Protein AF-A0A960EHT9-F1 (afdb_monomer)

Secondary structure (DSSP, 8-state):
-EEEEEEESS---HHHHHHHHHHHHGGGGTSTTEEEEEEEEEE---TT-SS-EEEEEEEEETTEEEEEEEE-

Nearest PDB structures (foldseek):
  8wif-assembly1_w  TM=8.601E-01  e=3.642E-06  Mycolicibacterium smegmatis MC2 155
  8wi9-assembly1_w  TM=8.624E-01  e=4.722E-06  Mycolicibacterium smegmatis MC2 155
  6gzz-assembly1_V4  TM=7.918E-01  e=4.580E-05  Thermus thermophilus HB8
  8uu7-assembly1_w  TM=7.325E-01  e=1.065E-04  Listeria innocua
  6qbz-assembly1_A  TM=6.173E-01  e=3.009E-04  Staphylococcus aureus

Foldseek 3Di:
DDEAEEEDPDDDPVVNVVVRCVVVVCVCVPDPFFDYKYWYWYFAPDPVDPQGIKIWMWTDGPNDIDIDIDTD

Solvent-accessible surface area (backbone atoms only — not comparable to full-atom values): 4163 Å² total; per-residue (Å²): 105,49,73,47,80,48,57,51,98,55,86,75,55,66,70,57,49,52,49,47,47,54,59,58,57,55,49,58,80,80,41,81,62,43,52,38,33,42,38,40,39,36,65,56,86,56,88,88,47,87,53,29,42,33,46,35,39,41,39,36,34,89,94,42,79,49,77,52,76,49,69,77

Radius of gyration: 13.21 Å; Cα contacts (8 Å, |Δi|>4): 124; chains: 1; bounding box: 33×23×33 Å

Structure (mmCIF, N/CA/C/O backbone):
data_AF-A0A960EHT9-F1
#
_entry.id   AF-A0A960EHT9-F1
#
loop_
_atom_site.group_PDB
_atom_site.id
_atom_site.type_symbol
_atom_site.label_atom_id
_atom_site.label_alt_id
_atom_site.label_comp_id
_atom_site.label_asym_id
_atom_site.label_entity_id
_atom_site.label_seq_id
_atom_site.pdbx_PDB_ins_code
_atom_site.Cartn_x
_atom_site.Cartn_y
_atom_site.Cartn_z
_atom_site.occupancy
_atom_site.B_iso_or_equiv
_atom_site.auth_seq_id
_atom_site.auth_comp_id
_atom_site.auth_asym_id
_atom_site.auth_atom_id
_atom_site.pdbx_PDB_model_num
ATOM 1 N N . MET A 1 1 ? -10.241 5.004 8.209 1.00 85.38 1 MET A N 1
ATOM 2 C CA . MET A 1 1 ? -9.142 4.213 7.634 1.00 85.38 1 MET A CA 1
ATOM 3 C C . MET A 1 1 ? -7.983 5.120 7.258 1.00 85.38 1 MET A C 1
ATOM 5 O O . MET A 1 1 ? -8.167 6.045 6.472 1.00 85.38 1 MET A O 1
ATOM 9 N N . GLN A 1 2 ? -6.816 4.861 7.835 1.00 89.88 2 GLN A N 1
ATOM 10 C CA . GLN A 1 2 ? -5.551 5.487 7.462 1.00 89.88 2 GLN A CA 1
ATOM 11 C C . GLN A 1 2 ? -4.880 4.645 6.371 1.00 89.88 2 GLN A C 1
ATOM 13 O O . GLN A 1 2 ? -4.730 3.440 6.555 1.00 89.88 2 GLN A O 1
ATOM 18 N N . VAL A 1 3 ? -4.495 5.263 5.250 1.00 93.31 3 VAL A N 1
ATOM 19 C CA . VAL A 1 3 ? -3.815 4.571 4.144 1.00 93.31 3 VAL A CA 1
ATOM 20 C C . VAL A 1 3 ? -2.373 5.050 4.061 1.00 93.31 3 VAL A C 1
ATOM 22 O O . VAL A 1 3 ? -2.127 6.246 3.922 1.00 93.31 3 VAL A O 1
ATOM 25 N N . THR A 1 4 ? -1.430 4.118 4.126 1.00 94.50 4 THR A N 1
ATOM 26 C CA . THR A 1 4 ? -0.005 4.376 3.908 1.00 94.50 4 THR A CA 1
ATOM 27 C C . THR A 1 4 ? 0.403 3.783 2.571 1.00 94.50 4 THR A C 1
ATOM 29 O O . THR A 1 4 ? 0.169 2.603 2.318 1.00 94.50 4 THR A O 1
ATOM 32 N N . VAL A 1 5 ? 1.038 4.584 1.717 1.00 93.81 5 VAL A N 1
ATOM 33 C CA . VAL A 1 5 ? 1.567 4.120 0.430 1.00 93.81 5 VAL A CA 1
ATOM 34 C C . VAL A 1 5 ? 3.088 4.126 0.482 1.00 93.81 5 VAL A C 1
ATOM 36 O O . VAL A 1 5 ? 3.706 5.175 0.668 1.00 93.81 5 VAL A O 1
ATOM 39 N N . SER A 1 6 ? 3.693 2.957 0.302 1.00 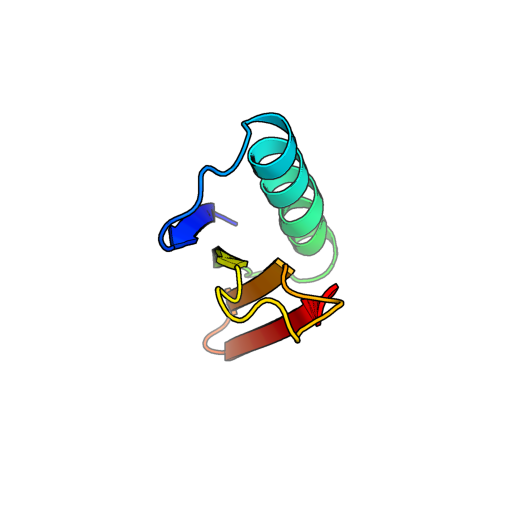92.50 6 SER A N 1
ATOM 40 C CA . SER A 1 6 ? 5.138 2.752 0.320 1.00 92.50 6 SER A CA 1
ATOM 41 C C . SER A 1 6 ? 5.624 2.100 -0.977 1.00 92.50 6 SER A C 1
ATOM 43 O O . SER A 1 6 ? 4.870 1.472 -1.723 1.00 92.50 6 SER A O 1
ATOM 45 N N . ALA A 1 7 ? 6.910 2.280 -1.268 1.00 88.06 7 ALA A N 1
ATOM 46 C CA . ALA A 1 7 ? 7.549 1.783 -2.477 1.00 88.06 7 ALA A CA 1
ATOM 47 C C . ALA A 1 7 ? 8.894 1.147 -2.131 1.00 88.06 7 ALA A C 1
ATOM 49 O O . ALA A 1 7 ? 9.645 1.694 -1.318 1.00 88.06 7 ALA A O 1
ATOM 50 N N . ARG A 1 8 ? 9.239 0.019 -2.758 1.00 84.06 8 ARG A N 1
ATOM 51 C CA . ARG A 1 8 ? 10.567 -0.591 -2.614 1.00 84.06 8 ARG A CA 1
ATOM 52 C C . ARG A 1 8 ? 11.378 -0.440 -3.884 1.00 84.06 8 ARG A C 1
ATOM 54 O O . ARG A 1 8 ? 11.109 -1.098 -4.883 1.00 84.06 8 ARG A O 1
ATOM 61 N N . HIS A 1 9 ? 12.440 0.359 -3.784 1.00 76.94 9 HIS A N 1
ATOM 62 C CA . HIS A 1 9 ? 13.429 0.560 -4.849 1.00 76.94 9 HIS A CA 1
ATOM 63 C C . HIS A 1 9 ? 12.802 1.027 -6.177 1.00 76.94 9 HIS A C 1
ATOM 65 O O . HIS A 1 9 ? 13.360 0.764 -7.239 1.00 76.94 9 HIS A O 1
ATOM 71 N N . THR A 1 10 ? 11.649 1.693 -6.096 1.00 73.50 10 THR A N 1
ATOM 72 C CA . THR A 1 10 ? 10.916 2.273 -7.218 1.00 73.50 10 THR A CA 1
ATOM 73 C C . THR A 1 10 ? 10.314 3.605 -6.783 1.00 73.50 10 THR A C 1
ATOM 75 O O . THR A 1 10 ? 10.073 3.817 -5.589 1.00 73.50 10 THR A O 1
ATOM 78 N N . GLU A 1 11 ? 10.100 4.504 -7.734 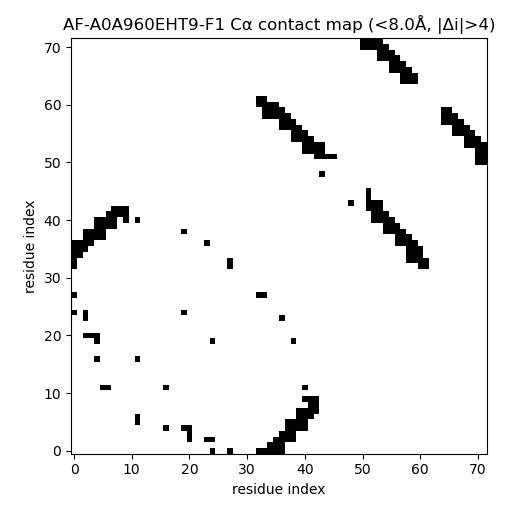1.00 79.19 11 GLU A N 1
ATOM 79 C CA . GLU A 1 11 ? 9.354 5.735 -7.504 1.00 79.19 11 GLU A CA 1
ATOM 80 C C . GLU A 1 11 ? 7.873 5.457 -7.745 1.00 79.19 11 GLU A C 1
ATOM 82 O O . GLU A 1 11 ? 7.481 4.962 -8.799 1.00 79.19 11 GLU A O 1
ATOM 87 N N . VAL A 1 12 ? 7.039 5.769 -6.754 1.00 81.44 12 VAL A N 1
ATOM 88 C CA . VAL A 1 12 ? 5.586 5.755 -6.929 1.00 81.44 12 VAL A CA 1
ATOM 89 C C . VAL A 1 12 ? 5.177 7.144 -7.396 1.00 81.44 12 VAL A C 1
ATOM 91 O O . VAL A 1 12 ? 5.267 8.080 -6.595 1.00 81.44 12 VAL A O 1
ATOM 94 N N . PRO A 1 13 ? 4.746 7.310 -8.659 1.00 87.38 13 PRO A N 1
ATOM 95 C CA . PRO A 1 13 ? 4.286 8.606 -9.121 1.00 87.38 13 PRO A CA 1
ATOM 96 C C . PRO A 1 13 ? 3.030 9.026 -8.345 1.00 87.38 13 PRO A C 1
ATOM 98 O O . PRO A 1 13 ? 2.220 8.192 -7.929 1.00 87.38 13 PRO A O 1
ATOM 101 N N . ASP A 1 14 ? 2.871 10.332 -8.124 1.00 89.00 14 ASP A N 1
ATOM 102 C CA . ASP A 1 14 ? 1.850 10.859 -7.209 1.00 89.00 14 ASP A CA 1
ATOM 103 C C . ASP A 1 14 ? 0.422 10.475 -7.619 1.00 89.00 14 ASP A C 1
ATOM 105 O O . ASP A 1 14 ? -0.427 10.226 -6.766 1.00 89.00 14 ASP A O 1
ATOM 109 N N . ASN A 1 15 ? 0.158 10.334 -8.920 1.00 91.44 15 ASN A N 1
ATOM 110 C CA . ASN A 1 15 ? -1.129 9.855 -9.423 1.00 91.44 15 ASN A CA 1
ATOM 111 C C . ASN A 1 15 ? -1.465 8.438 -8.928 1.00 91.44 15 ASN A C 1
ATOM 113 O O . ASN A 1 15 ? -2.621 8.147 -8.625 1.00 91.44 15 ASN A O 1
ATOM 117 N N . LEU A 1 16 ? -0.467 7.559 -8.830 1.00 90.69 16 LEU A N 1
ATOM 118 C CA . LEU A 1 16 ? -0.629 6.190 -8.358 1.00 90.69 16 LEU A CA 1
ATOM 119 C C . LEU A 1 16 ? -0.880 6.166 -6.845 1.00 90.69 16 LEU A C 1
ATOM 121 O O . LEU A 1 16 ? -1.716 5.391 -6.384 1.00 90.69 16 LEU A O 1
ATOM 125 N N . ARG A 1 17 ? -0.226 7.063 -6.090 1.00 91.31 17 ARG A N 1
ATOM 126 C CA . ARG A 1 17 ? -0.499 7.270 -4.658 1.00 91.31 17 ARG A CA 1
ATOM 127 C C . ARG A 1 17 ? -1.946 7.708 -4.436 1.00 91.31 17 ARG A C 1
ATOM 129 O O . ARG A 1 17 ? -2.664 7.040 -3.698 1.00 91.31 17 ARG A O 1
ATOM 136 N N . VAL A 1 18 ? -2.392 8.751 -5.140 1.00 94.38 18 VAL A N 1
ATOM 137 C CA . VAL A 1 18 ? -3.778 9.246 -5.060 1.00 94.38 18 VAL A CA 1
ATOM 138 C C . VAL A 1 18 ? -4.770 8.143 -5.437 1.00 94.38 18 VAL A C 1
ATOM 140 O O . VAL A 1 18 ? -5.735 7.901 -4.717 1.00 94.38 18 VAL A O 1
ATOM 143 N N . MET A 1 19 ? -4.511 7.400 -6.518 1.00 94.69 19 MET A N 1
ATOM 144 C CA . MET A 1 19 ? -5.371 6.281 -6.910 1.00 94.69 19 MET A CA 1
ATOM 145 C C . MET A 1 19 ? -5.427 5.168 -5.860 1.00 94.69 19 MET A C 1
ATOM 147 O O . MET A 1 19 ? -6.495 4.584 -5.660 1.00 94.69 19 MET A O 1
ATOM 151 N N . ALA A 1 20 ? -4.305 4.839 -5.219 1.00 94.19 20 ALA A N 1
ATOM 152 C CA . ALA A 1 20 ? -4.262 3.839 -4.158 1.00 94.19 20 ALA A CA 1
ATOM 153 C C . ALA A 1 20 ? -5.082 4.298 -2.945 1.00 94.19 20 ALA A C 1
ATOM 155 O O . ALA A 1 20 ? -5.952 3.559 -2.483 1.00 94.19 20 ALA A O 1
ATOM 156 N N . GLU A 1 21 ? -4.879 5.535 -2.491 1.00 94.31 21 GLU A N 1
ATOM 157 C CA . GLU A 1 21 ? -5.630 6.136 -1.385 1.00 94.31 21 GLU A CA 1
ATOM 158 C C . GLU A 1 21 ? -7.135 6.171 -1.669 1.00 94.31 21 GLU A C 1
ATOM 160 O O . GLU A 1 21 ? -7.930 5.752 -0.829 1.00 94.31 21 GLU A O 1
ATOM 165 N N . GLU A 1 22 ? -7.550 6.575 -2.872 1.00 95.31 22 GLU A N 1
ATOM 166 C CA . GLU A 1 22 ? -8.963 6.595 -3.256 1.00 95.31 22 GLU A CA 1
ATOM 167 C C . GLU A 1 22 ? -9.577 5.193 -3.332 1.00 95.31 22 GLU A C 1
ATOM 169 O O . GLU A 1 22 ? -10.701 4.973 -2.866 1.00 95.31 22 GLU A O 1
ATOM 174 N N . LYS A 1 23 ? -8.882 4.235 -3.960 1.00 94.50 23 LYS A N 1
ATOM 175 C CA . LYS A 1 23 ? -9.402 2.872 -4.153 1.00 94.50 23 LYS A CA 1
ATOM 176 C C . LYS A 1 23 ? -9.502 2.126 -2.833 1.00 94.50 23 LYS A C 1
ATOM 178 O O . LYS A 1 23 ? -10.551 1.545 -2.562 1.00 94.50 23 LYS A O 1
ATOM 183 N N . ILE A 1 24 ? -8.454 2.169 -2.014 1.00 94.75 24 ILE A N 1
ATOM 184 C CA . ILE A 1 24 ? -8.463 1.538 -0.695 1.00 94.75 24 ILE A CA 1
ATOM 185 C C . ILE A 1 24 ? -9.435 2.290 0.213 1.00 94.75 24 ILE A C 1
ATOM 187 O O . ILE A 1 24 ? -10.272 1.661 0.855 1.00 94.75 24 ILE A O 1
ATOM 191 N N . GLY A 1 25 ? -9.432 3.628 0.170 1.00 92.50 25 GLY A N 1
ATOM 192 C CA . GLY A 1 25 ? -10.367 4.522 0.863 1.00 92.50 25 GLY A CA 1
ATOM 193 C C . GLY A 1 25 ? -11.827 4.082 0.765 1.00 92.50 25 GLY A C 1
ATOM 194 O O . GLY A 1 25 ? -12.546 4.054 1.767 1.00 92.50 25 GLY A O 1
ATOM 195 N N . LYS A 1 26 ? -12.263 3.669 -0.431 1.00 93.88 26 LYS A N 1
ATOM 196 C CA . LYS A 1 26 ? -13.637 3.211 -0.698 1.00 93.88 26 LYS A CA 1
ATOM 197 C C . LYS A 1 26 ? -14.049 1.965 0.090 1.00 93.88 26 LYS A C 1
ATOM 199 O O . LYS A 1 26 ? -15.248 1.796 0.301 1.00 93.88 26 LYS A O 1
ATOM 204 N N . LEU A 1 27 ? -13.115 1.129 0.546 1.00 91.50 27 LEU A N 1
ATOM 205 C CA . LEU 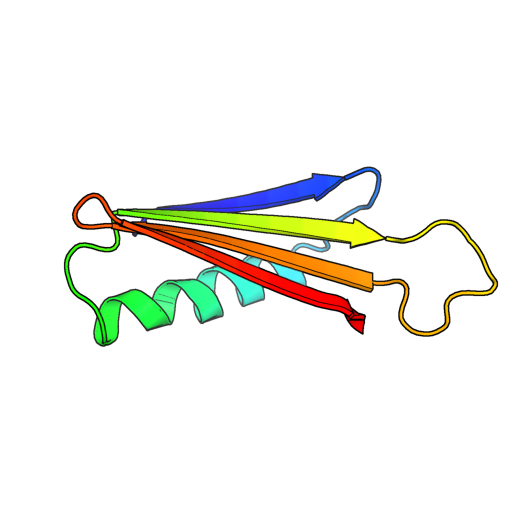A 1 27 ? -13.426 -0.087 1.310 1.00 91.50 27 LEU A CA 1
ATOM 206 C C . LEU A 1 27 ? -14.085 0.221 2.659 1.00 91.50 27 LEU A C 1
ATOM 208 O O . LEU A 1 27 ? -14.942 -0.540 3.102 1.00 91.50 27 LEU A O 1
ATOM 212 N N . SER A 1 28 ? -13.783 1.385 3.244 1.00 88.00 28 SER A N 1
ATOM 213 C CA . SER A 1 28 ? -14.422 1.868 4.480 1.00 88.00 28 SER A CA 1
ATOM 214 C C . SER A 1 28 ? -15.946 2.022 4.380 1.00 88.00 28 SER A C 1
ATOM 216 O O . SER A 1 28 ? -16.620 2.118 5.399 1.00 88.00 28 SER A O 1
ATOM 218 N N . ARG A 1 29 ? -16.509 2.033 3.163 1.00 90.81 29 ARG A N 1
ATOM 219 C CA . ARG A 1 29 ? -17.962 2.078 2.927 1.00 90.81 29 AR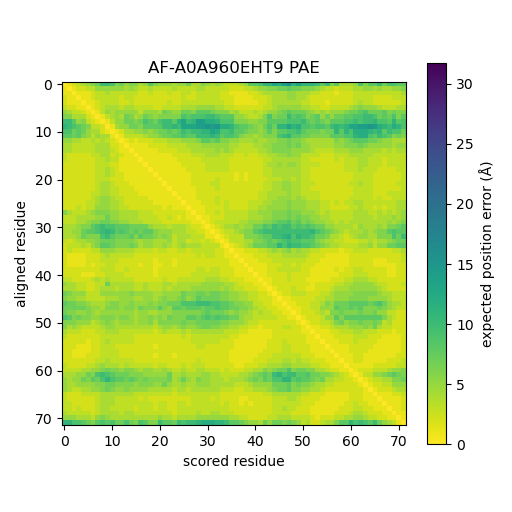G A CA 1
ATOM 220 C C . ARG A 1 29 ? -18.646 0.723 3.095 1.00 90.81 29 ARG A C 1
ATOM 222 O O . ARG A 1 29 ? -19.865 0.686 3.203 1.00 90.81 29 ARG A O 1
ATOM 229 N N . PHE A 1 30 ? -17.889 -0.370 3.028 1.00 89.44 30 PHE A N 1
ATOM 230 C CA . PHE A 1 30 ? -18.428 -1.733 3.010 1.00 89.44 30 PHE A CA 1
ATOM 231 C C . PHE A 1 30 ? -18.118 -2.508 4.285 1.00 89.44 30 PHE A C 1
ATOM 233 O O . PHE A 1 30 ? -18.860 -3.419 4.637 1.00 89.44 30 PHE A O 1
ATOM 240 N N . VAL A 1 31 ? -17.018 -2.164 4.952 1.00 85.31 31 VAL A N 1
ATOM 241 C CA . VAL A 1 31 ? -16.560 -2.828 6.168 1.00 85.31 31 VAL A CA 1
ATOM 242 C C . VAL A 1 31 ? -16.265 -1.747 7.197 1.00 85.31 31 VAL A C 1
ATOM 244 O O . VAL A 1 31 ? -15.368 -0.921 7.009 1.00 85.31 31 VAL A O 1
ATOM 247 N N . GLU A 1 32 ? -17.061 -1.727 8.262 1.00 85.25 32 GLU A N 1
ATOM 248 C CA . GLU A 1 32 ? -16.791 -0.887 9.427 1.00 85.25 32 GLU A CA 1
ATOM 249 C C . GLU A 1 32 ? -15.527 -1.381 10.154 1.00 85.25 32 GLU A C 1
ATOM 251 O O . GLU A 1 32 ? -15.089 -2.512 9.956 1.00 85.25 32 GLU A O 1
ATOM 256 N N . GLY A 1 33 ? -14.891 -0.503 10.936 1.00 85.12 33 GLY A N 1
ATOM 257 C CA . GLY A 1 33 ? -13.698 -0.843 11.726 1.00 85.12 33 GLY A CA 1
ATOM 258 C C . GLY A 1 33 ? -12.445 -1.212 10.927 1.00 85.12 33 GLY A C 1
ATOM 259 O O . GLY A 1 33 ? -11.573 -1.900 11.451 1.00 85.12 33 GLY A O 1
ATOM 260 N N . LEU A 1 34 ? -12.336 -0.765 9.669 1.00 88.88 34 LEU A N 1
ATOM 261 C CA . LEU A 1 34 ? -11.061 -0.743 8.948 1.00 88.88 34 LEU A CA 1
ATOM 262 C C . LEU A 1 34 ? -10.206 0.434 9.437 1.00 88.88 34 LEU A C 1
ATOM 264 O O . LEU A 1 34 ? -10.440 1.599 9.078 1.00 88.88 34 LEU A O 1
ATOM 268 N N . ASP A 1 35 ? -9.201 0.118 10.246 1.00 87.00 35 ASP A N 1
ATOM 269 C CA . ASP A 1 35 ? -8.383 1.107 10.942 1.00 87.00 35 ASP A CA 1
ATOM 270 C C . ASP A 1 35 ? -7.188 1.527 10.084 1.00 87.00 35 ASP A C 1
ATOM 272 O O . ASP A 1 35 ? -6.999 2.723 9.817 1.00 87.00 35 ASP A O 1
ATOM 276 N N . HIS A 1 36 ? -6.444 0.543 9.571 1.00 93.56 36 HIS A N 1
ATOM 277 C CA . HIS A 1 36 ? -5.183 0.751 8.868 1.00 93.56 36 HIS A CA 1
ATOM 278 C C . HIS A 1 36 ? -5.107 -0.037 7.558 1.00 93.56 36 HIS A C 1
ATOM 280 O O . HIS A 1 36 ? -5.559 -1.178 7.469 1.00 93.56 36 HIS A O 1
ATOM 286 N N . ALA A 1 37 ? -4.504 0.569 6.539 1.00 95.88 37 ALA A N 1
ATOM 287 C CA . ALA A 1 37 ? -4.143 -0.108 5.307 1.00 95.88 37 ALA A CA 1
ATOM 288 C C . ALA A 1 37 ? -2.759 0.336 4.828 1.00 95.88 37 ALA A C 1
ATOM 290 O O . ALA A 1 37 ? -2.470 1.530 4.746 1.00 95.88 37 ALA A O 1
ATOM 291 N N . GLU A 1 38 ? -1.934 -0.628 4.442 1.00 96.31 38 GLU A N 1
ATOM 292 C CA . GLU A 1 38 ? -0.638 -0.408 3.814 1.00 96.31 38 GLU A CA 1
ATOM 293 C C . GLU A 1 38 ? -0.675 -0.906 2.369 1.00 96.31 38 GLU A C 1
ATOM 295 O O . GLU A 1 38 ? -1.051 -2.049 2.100 1.00 96.31 38 GLU A O 1
ATOM 300 N N . VAL A 1 39 ? -0.274 -0.044 1.439 1.00 96.31 39 VAL A N 1
ATOM 301 C CA . VAL A 1 39 ? -0.102 -0.364 0.022 1.00 96.31 39 VAL A CA 1
ATOM 302 C C . VAL A 1 39 ? 1.381 -0.308 -0.299 1.00 96.31 39 VAL A C 1
ATOM 304 O O . VAL A 1 39 ? 1.999 0.750 -0.186 1.00 96.31 39 VAL A O 1
ATOM 307 N N . HIS A 1 40 ? 1.941 -1.432 -0.730 1.00 95.25 40 HIS A N 1
ATOM 308 C CA . HIS A 1 40 ? 3.345 -1.565 -1.071 1.00 95.25 40 HIS A CA 1
ATOM 309 C C . HIS A 1 40 ? 3.530 -1.853 -2.561 1.00 95.25 40 HIS A C 1
ATOM 311 O O . HIS A 1 40 ? 3.127 -2.905 -3.065 1.00 95.25 40 HIS A O 1
ATOM 317 N N . PHE A 1 41 ? 4.181 -0.922 -3.257 1.00 94.75 41 PHE A N 1
ATOM 318 C CA . PHE A 1 41 ? 4.566 -1.078 -4.656 1.00 94.75 41 PHE A CA 1
ATOM 319 C C . PHE A 1 41 ? 6.017 -1.543 -4.774 1.00 94.75 41 PHE A C 1
ATOM 321 O O . PHE A 1 41 ? 6.927 -0.998 -4.143 1.00 94.75 41 PHE A O 1
ATOM 328 N N . SER A 1 42 ? 6.261 -2.545 -5.611 1.00 93.31 42 SER A N 1
ATOM 329 C CA . SER A 1 42 ? 7.617 -3.005 -5.920 1.00 93.31 42 SER A CA 1
ATOM 330 C C . SER A 1 42 ? 7.710 -3.517 -7.351 1.00 93.31 42 SER A C 1
ATOM 332 O O . SER A 1 42 ? 6.696 -3.790 -7.982 1.00 93.31 42 SER A O 1
ATOM 334 N N . GLU A 1 43 ? 8.930 -3.633 -7.865 1.00 92.94 43 GLU A N 1
ATOM 335 C CA . GLU A 1 43 ? 9.191 -4.129 -9.216 1.00 92.94 43 GLU A CA 1
ATOM 336 C C . GLU A 1 43 ? 10.211 -5.273 -9.170 1.00 92.94 43 GLU A C 1
ATOM 338 O O . GLU A 1 43 ? 11.235 -5.216 -8.473 1.00 92.94 43 GLU A O 1
ATOM 343 N N . HIS A 1 44 ? 9.955 -6.323 -9.940 1.00 92.31 44 HIS A N 1
ATOM 344 C CA . HIS A 1 44 ? 10.914 -7.382 -10.182 1.00 92.31 44 HIS A CA 1
ATOM 345 C C . HIS A 1 44 ? 12.018 -6.916 -11.141 1.00 92.31 44 HIS A C 1
ATOM 347 O O . HIS A 1 44 ? 11.781 -6.604 -12.300 1.00 92.31 44 HIS A O 1
ATOM 353 N N . LYS A 1 45 ? 13.277 -6.967 -10.689 1.00 89.81 45 LYS A N 1
ATOM 354 C CA . LYS A 1 45 ? 14.436 -6.558 -11.507 1.00 89.81 45 LYS A CA 1
ATOM 355 C C . LYS A 1 45 ? 14.836 -7.545 -12.609 1.00 89.81 45 LYS A C 1
ATOM 357 O O . LYS A 1 45 ? 15.707 -7.228 -13.411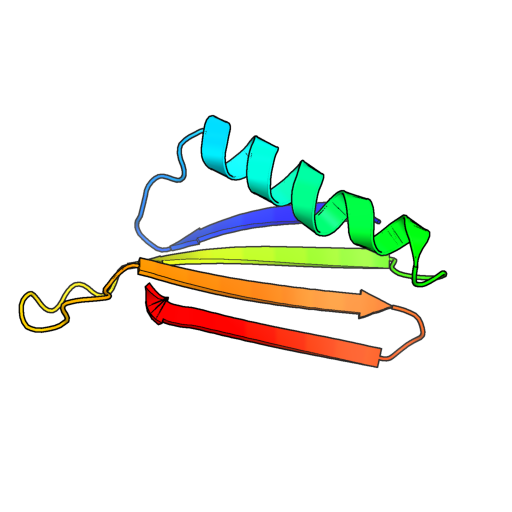 1.00 89.81 45 LYS A O 1
ATOM 362 N N . ASN A 1 46 ? 14.289 -8.761 -12.612 1.00 92.19 46 ASN A N 1
ATOM 363 C CA . ASN A 1 46 ? 14.659 -9.781 -13.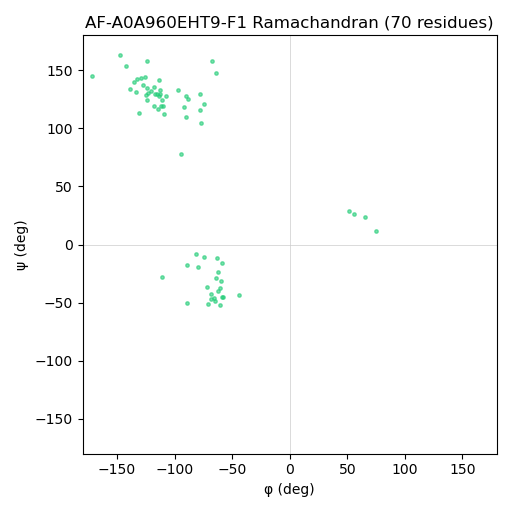592 1.00 92.19 46 ASN A CA 1
ATOM 364 C C . ASN A 1 46 ? 13.956 -9.492 -14.931 1.00 92.19 46 ASN A C 1
ATOM 366 O O . ASN A 1 46 ? 12.737 -9.633 -14.984 1.00 92.19 46 ASN A O 1
ATOM 370 N N . PRO A 1 47 ? 14.687 -9.194 -16.023 1.00 89.44 47 PRO A N 1
ATOM 371 C CA . PRO A 1 47 ? 14.083 -8.839 -17.313 1.00 89.44 47 PRO A CA 1
ATOM 372 C C . PRO A 1 47 ? 13.250 -9.953 -17.963 1.00 89.44 47 PRO A C 1
ATO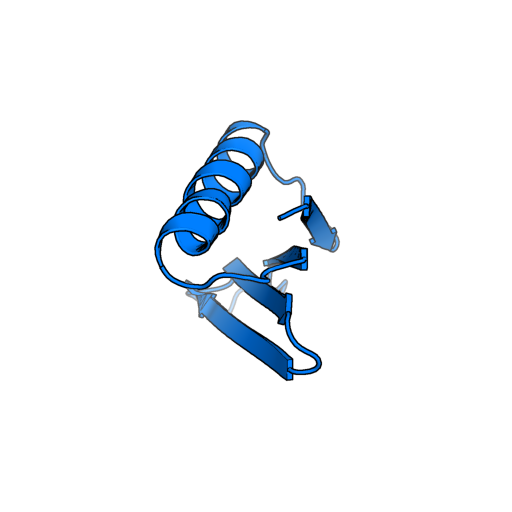M 374 O O . PRO A 1 47 ? 12.576 -9.714 -18.956 1.00 89.44 47 PRO A O 1
ATOM 377 N N . ARG A 1 48 ? 13.332 -11.189 -17.453 1.00 93.44 48 ARG 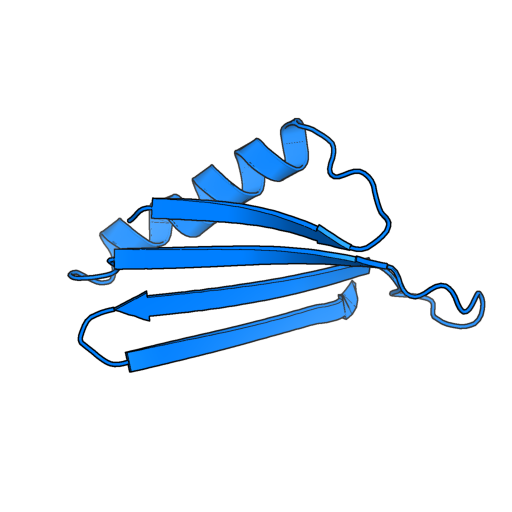A N 1
ATOM 378 C CA . ARG A 1 48 ? 12.553 -12.336 -17.951 1.00 93.44 48 ARG A CA 1
ATOM 379 C C . ARG A 1 48 ? 11.125 -12.389 -17.403 1.00 93.44 48 ARG A C 1
ATOM 381 O O . ARG A 1 48 ? 10.368 -13.259 -17.818 1.00 93.44 48 ARG A O 1
ATOM 388 N N . ILE A 1 49 ? 10.785 -11.529 -16.446 1.00 93.25 49 ILE A N 1
ATOM 389 C CA . ILE A 1 49 ? 9.443 -11.444 -15.870 1.00 93.25 49 ILE A CA 1
ATOM 390 C C . ILE A 1 49 ? 8.666 -10.407 -16.682 1.00 93.25 49 ILE A C 1
ATOM 392 O O . ILE A 1 49 ? 9.095 -9.260 -16.758 1.00 93.25 49 ILE A O 1
ATOM 396 N N . ALA A 1 50 ? 7.576 -10.840 -17.322 1.00 90.94 50 ALA A N 1
ATOM 397 C CA . ALA A 1 50 ? 6.723 -9.968 -18.129 1.00 90.94 50 ALA A CA 1
ATOM 398 C C . ALA A 1 50 ? 5.923 -8.998 -17.244 1.00 90.94 50 ALA A C 1
ATOM 400 O O . ALA A 1 50 ? 6.026 -7.792 -17.436 1.00 90.94 50 ALA A O 1
ATOM 401 N N . ASP A 1 51 ? 5.241 -9.544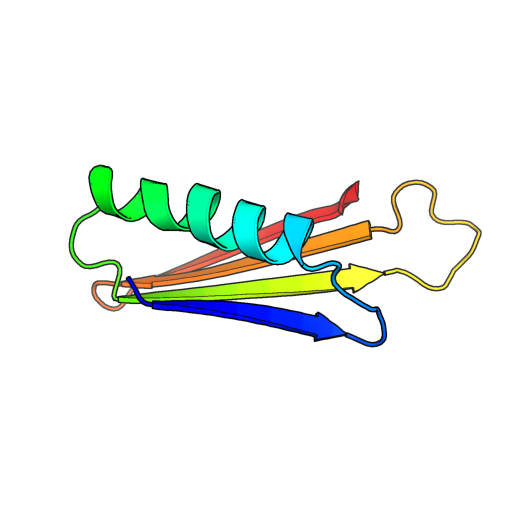 -16.235 1.00 92.69 51 ASP A N 1
ATOM 402 C CA . ASP A 1 51 ? 4.428 -8.814 -15.256 1.00 92.69 51 ASP A CA 1
ATOM 403 C C . ASP A 1 51 ? 5.286 -8.535 -14.014 1.00 92.69 51 ASP A C 1
ATOM 405 O O . ASP A 1 51 ? 5.315 -9.301 -13.041 1.00 92.69 51 ASP A O 1
ATOM 409 N N . LYS A 1 52 ? 6.153 -7.530 -14.120 1.00 92.44 52 LYS A N 1
ATOM 410 C CA . LYS A 1 52 ? 7.203 -7.258 -13.126 1.00 92.44 52 LYS A CA 1
ATOM 411 C C . LYS A 1 52 ? 6.715 -6.323 -12.027 1.00 92.44 52 LYS A C 1
ATOM 413 O O . LYS A 1 52 ? 7.351 -6.270 -10.970 1.00 92.44 52 LYS A O 1
ATOM 418 N N . GLU A 1 53 ? 5.627 -5.604 -12.251 1.00 92.25 53 GLU A N 1
ATOM 419 C CA . GLU A 1 53 ? 5.024 -4.681 -11.313 1.00 92.25 53 GLU A CA 1
ATOM 420 C C . GLU A 1 53 ? 4.217 -5.452 -10.265 1.00 92.25 53 GLU A C 1
ATOM 422 O O . GLU A 1 53 ? 3.384 -6.307 -10.556 1.00 92.25 53 GLU A O 1
ATOM 427 N N . VAL A 1 54 ? 4.463 -5.144 -8.995 1.00 94.25 54 VAL A N 1
ATOM 428 C CA . VAL A 1 54 ? 3.848 -5.832 -7.863 1.00 94.25 54 VAL A CA 1
ATOM 429 C C . VAL A 1 54 ? 3.151 -4.819 -6.975 1.00 94.25 54 VAL A C 1
ATOM 431 O O . VAL A 1 54 ? 3.764 -3.850 -6.520 1.00 94.25 54 VAL A O 1
ATOM 434 N N . CYS A 1 55 ? 1.885 -5.093 -6.669 1.00 95.00 55 CYS A N 1
ATOM 435 C CA . CYS A 1 55 ? 1.105 -4.362 -5.680 1.00 95.00 55 CYS A CA 1
ATOM 436 C C . CYS A 1 55 ? 0.692 -5.319 -4.562 1.00 95.00 55 CYS A C 1
ATOM 438 O O . CYS A 1 55 ? -0.007 -6.309 -4.799 1.00 95.00 55 CYS A O 1
ATOM 440 N N . GLU A 1 56 ? 1.134 -5.032 -3.343 1.00 96.94 56 GLU A N 1
ATOM 441 C CA . GLU A 1 56 ? 0.713 -5.737 -2.138 1.00 96.94 56 GLU A CA 1
ATOM 442 C C . GLU A 1 56 ? -0.095 -4.788 -1.258 1.00 96.94 56 GLU A C 1
ATOM 444 O O . GLU A 1 56 ? 0.304 -3.650 -1.029 1.00 96.94 56 GLU A O 1
ATOM 449 N N . VAL A 1 57 ? -1.243 -5.251 -0.772 1.00 96.88 57 VAL A N 1
ATOM 450 C CA . VAL A 1 57 ? -2.113 -4.487 0.121 1.00 96.88 57 VAL A CA 1
ATOM 451 C C . VAL A 1 57 ? -2.328 -5.297 1.389 1.00 96.88 57 VAL A C 1
ATOM 453 O O . VAL A 1 57 ? -2.788 -6.439 1.320 1.00 96.88 57 VAL A O 1
ATOM 456 N N . THR A 1 58 ? -2.013 -4.704 2.537 1.00 96.62 58 THR A N 1
ATOM 457 C CA . THR A 1 58 ? -2.335 -5.242 3.863 1.00 96.62 58 THR A CA 1
ATOM 458 C C . THR A 1 58 ? -3.362 -4.334 4.524 1.00 96.62 58 THR A C 1
ATOM 460 O O . THR A 1 58 ? -3.177 -3.124 4.548 1.00 96.62 58 THR A O 1
ATOM 463 N N . ILE A 1 59 ? -4.448 -4.901 5.038 1.00 95.12 59 ILE A N 1
ATOM 464 C CA . ILE A 1 59 ? -5.514 -4.173 5.730 1.00 95.12 59 ILE A CA 1
ATOM 465 C C . ILE A 1 59 ? -5.684 -4.781 7.116 1.00 95.12 59 ILE A C 1
ATOM 467 O O . ILE A 1 59 ? -5.749 -6.004 7.249 1.00 95.12 59 ILE A O 1
ATOM 471 N N . GLU A 1 60 ? -5.793 -3.924 8.123 1.00 93.81 60 GLU A N 1
ATOM 472 C CA . GLU A 1 60 ? -6.020 -4.287 9.516 1.00 93.81 60 GLU A CA 1
ATOM 473 C C . GLU A 1 60 ? -7.318 -3.641 10.014 1.00 93.81 60 GLU A C 1
ATOM 475 O O . GLU A 1 60 ? -7.570 -2.447 9.813 1.00 93.81 60 GLU A O 1
ATOM 480 N N . GLY A 1 61 ? -8.159 -4.445 10.660 1.00 90.88 61 GLY A N 1
ATOM 481 C CA . GLY A 1 61 ? -9.414 -3.986 11.244 1.00 90.88 61 GLY A CA 1
ATOM 482 C C . GLY A 1 61 ? -10.074 -5.065 12.090 1.00 90.88 61 GLY A C 1
ATOM 483 O O . GLY A 1 61 ? -9.960 -6.253 11.786 1.00 90.88 61 GLY A O 1
ATOM 484 N N . HIS A 1 62 ? -10.735 -4.672 13.180 1.00 87.56 62 HIS A N 1
ATOM 485 C CA . HIS A 1 62 ? -11.412 -5.592 14.111 1.00 87.56 62 HIS A CA 1
ATOM 486 C C . HIS A 1 62 ? -10.544 -6.763 14.628 1.00 87.56 62 HIS A C 1
ATOM 488 O O . HIS A 1 62 ? -11.055 -7.837 14.938 1.00 87.56 62 HIS A O 1
ATOM 494 N N . GLY A 1 63 ? -9.224 -6.577 14.727 1.00 88.44 63 GLY A N 1
ATOM 495 C CA . GLY A 1 63 ? -8.292 -7.640 15.131 1.00 88.44 63 GLY A CA 1
ATOM 496 C C . GLY A 1 63 ? -8.009 -8.690 14.046 1.00 88.44 63 GLY A C 1
ATOM 497 O O . GLY A 1 63 ? -7.405 -9.722 14.339 1.00 88.44 63 GLY A O 1
ATOM 498 N N . HIS A 1 64 ? -8.421 -8.441 12.801 1.00 89.44 64 HIS A N 1
ATOM 499 C CA . HIS A 1 64 ? -8.147 -9.284 11.640 1.00 89.44 64 HIS A CA 1
ATOM 500 C C . HIS A 1 64 ? -7.242 -8.574 10.644 1.00 89.44 64 HIS A C 1
ATOM 502 O O . HIS A 1 64 ? -7.386 -7.375 10.398 1.00 89.44 64 HIS A O 1
ATOM 508 N N . HIS A 1 65 ? -6.321 -9.334 10.050 1.00 92.94 65 HIS A N 1
ATOM 509 C CA . HIS A 1 65 ? -5.413 -8.842 9.020 1.00 92.94 65 HIS A CA 1
ATOM 510 C C . HIS A 1 65 ? -5.698 -9.567 7.703 1.00 92.94 65 HIS A C 1
ATOM 512 O O . HIS A 1 65 ? -5.736 -10.799 7.656 1.00 92.94 65 HIS A O 1
ATOM 518 N N . VAL A 1 66 ? -5.876 -8.806 6.625 1.00 93.94 66 VAL A N 1
ATOM 519 C CA . VAL A 1 66 ? -6.049 -9.324 5.264 1.00 93.94 66 VAL A CA 1
ATOM 520 C C . VAL A 1 66 ? -4.887 -8.843 4.418 1.00 93.94 66 VAL A C 1
ATOM 522 O O . VAL A 1 66 ? -4.603 -7.649 4.378 1.00 93.94 66 VAL A O 1
ATOM 525 N N . ARG A 1 67 ? -4.233 -9.764 3.708 1.00 96.56 67 ARG A N 1
ATOM 526 C CA . ARG A 1 67 ? -3.170 -9.439 2.758 1.00 96.56 67 ARG A CA 1
ATOM 527 C C . ARG A 1 67 ? -3.506 -9.985 1.383 1.00 96.56 67 ARG A C 1
ATOM 529 O O . ARG A 1 67 ? -3.825 -11.163 1.244 1.00 96.56 67 ARG A O 1
ATOM 536 N N . CYS A 1 68 ? -3.389 -9.135 0.374 1.00 97.06 68 CYS A N 1
ATOM 537 C CA . CYS A 1 68 ? -3.537 -9.512 -1.022 1.00 97.06 68 CYS A CA 1
ATOM 538 C C . CYS A 1 68 ? -2.340 -9.007 -1.825 1.00 97.06 68 CYS A C 1
ATOM 540 O O . CYS A 1 68 ? -1.826 -7.921 -1.565 1.00 97.06 68 CYS A O 1
ATOM 542 N N . LYS A 1 69 ? -1.904 -9.802 -2.803 1.00 96.50 69 LYS A N 1
ATOM 543 C CA . LYS A 1 69 ? -0.775 -9.490 -3.674 1.00 96.50 69 LYS A CA 1
ATOM 544 C C . LYS A 1 69 ? -1.151 -9.770 -5.120 1.00 96.50 69 LYS A C 1
ATOM 546 O O . LYS A 1 69 ? -1.636 -10.856 -5.428 1.00 96.50 69 LYS A O 1
ATOM 551 N N . VAL A 1 70 ? -0.876 -8.808 -5.992 1.00 96.50 70 VAL A N 1
ATOM 552 C CA . VAL A 1 70 ? -1.090 -8.910 -7.439 1.00 96.50 70 VAL A CA 1
ATOM 553 C C . VAL A 1 70 ? 0.213 -8.585 -8.163 1.00 96.50 70 VAL A C 1
ATOM 555 O O . VAL A 1 70 ? 0.986 -7.741 -7.707 1.00 96.50 70 VAL A O 1
ATOM 558 N N . GLN A 1 71 ? 0.446 -9.292 -9.267 1.00 94.44 71 GLN A N 1
ATOM 559 C CA . GLN A 1 71 ? 1.503 -9.024 -10.242 1.00 94.44 71 GLN A CA 1
ATOM 560 C C . GLN A 1 71 ? 0.817 -8.702 -11.571 1.00 94.44 71 GLN A C 1
ATOM 562 O O . GLN A 1 71 ? -0.177 -9.363 -11.894 1.00 94.44 71 GLN A O 1
ATOM 567 N N . ALA A 1 72 ? 1.276 -7.660 -12.257 1.00 86.56 72 ALA A N 1
ATOM 568 C CA . ALA A 1 72 ? 0.715 -7.166 -13.513 1.00 86.56 72 ALA A CA 1
ATOM 569 C C . ALA A 1 72 ? 1.797 -6.511 -14.377 1.00 86.56 72 ALA A C 1
ATOM 571 O O . ALA A 1 72 ? 2.922 -6.339 -13.854 1.00 86.56 72 ALA A O 1
#

pLDDT: mean 91.37, std 4.7, range [73.5, 97.06]

Sequence (72 aa):
MQVTVSARHTEVPDNLRVMAEEKIGKLSRFVEGLDHAEVHFSEHKNPRIADKEVCEVTIEGHGHHVRCKVQA

Mean predicted aligned error: 3.73 Å